Protein AF-A0A151UIX6-F1 (afdb_monomer_lite)

Secondary structure (DSSP, 8-state):
------HHHHHHHHHHHHHTTS-HHHHHHHHHHHHHHHHHTT----PPP--------------------

Structure (mmCIF, N/CA/C/O backbone):
data_AF-A0A151UIX6-F1
#
_entry.id   AF-A0A151UIX6-F1
#
loop_
_atom_site.group_PDB
_atom_site.id
_atom_site.type_symbol
_atom_site.label_atom_id
_atom_site.label_alt_id
_atom_site.label_comp_id
_atom_site.label_asym_id
_atom_site.label_entity_id
_atom_site.label_seq_id
_atom_site.pdbx_PDB_ins_code
_atom_site.Cartn_x
_atom_site.Cartn_y
_atom_site.Cartn_z
_atom_site.occupancy
_atom_site.B_iso_or_equiv
_atom_site.auth_seq_id
_atom_site.auth_comp_id
_atom_site.auth_asym_id
_atom_site.auth_atom_id
_atom_site.pdbx_PDB_model_num
ATOM 1 N N . MET A 1 1 ? 14.159 4.758 4.898 1.00 54.69 1 MET A N 1
ATOM 2 C CA . MET A 1 1 ? 13.684 3.769 5.890 1.00 54.69 1 MET A CA 1
ATOM 3 C C . MET A 1 1 ? 13.525 2.429 5.187 1.00 54.69 1 MET A C 1
ATOM 5 O O . MET A 1 1 ? 12.827 2.385 4.183 1.00 54.69 1 MET A O 1
ATOM 9 N N . GLY A 1 2 ? 14.239 1.384 5.615 1.00 66.19 2 GLY A N 1
ATOM 10 C CA . GLY A 1 2 ? 14.223 0.076 4.949 1.00 66.19 2 GLY A CA 1
ATOM 11 C C . GLY A 1 2 ? 13.285 -0.899 5.655 1.00 66.19 2 GLY A C 1
ATOM 12 O O . GLY A 1 2 ? 13.517 -1.230 6.812 1.00 66.19 2 GLY A O 1
ATOM 13 N N . VAL A 1 3 ? 12.246 -1.368 4.964 1.00 79.38 3 VAL A N 1
ATOM 14 C CA . VAL A 1 3 ? 11.367 -2.441 5.452 1.00 79.38 3 VAL A CA 1
ATOM 15 C C . VAL A 1 3 ? 11.955 -3.780 5.003 1.00 79.38 3 VAL A C 1
ATOM 17 O O . VAL A 1 3 ? 12.129 -4.013 3.804 1.00 79.38 3 VAL A O 1
ATOM 20 N N . LYS A 1 4 ? 12.279 -4.669 5.953 1.00 81.31 4 LYS A N 1
ATOM 21 C CA . LYS A 1 4 ? 12.726 -6.035 5.645 1.00 81.31 4 LYS A CA 1
ATOM 22 C C . LYS A 1 4 ? 11.523 -6.868 5.215 1.00 81.31 4 LYS A C 1
ATOM 24 O O . LYS A 1 4 ? 10.791 -7.402 6.035 1.00 81.31 4 LYS A O 1
ATOM 29 N N . LEU A 1 5 ? 11.322 -6.952 3.909 1.00 83.81 5 LEU A N 1
ATOM 30 C CA . LEU A 1 5 ? 10.405 -7.915 3.310 1.00 83.81 5 LEU A CA 1
ATOM 31 C C . LEU A 1 5 ? 11.140 -9.243 3.114 1.00 83.81 5 LEU A C 1
ATOM 33 O O . LEU A 1 5 ? 12.331 -9.237 2.795 1.00 83.81 5 LEU A O 1
ATOM 37 N N . ASP A 1 6 ? 10.445 -10.363 3.276 1.00 88.00 6 ASP A N 1
ATOM 38 C CA . ASP A 1 6 ? 10.968 -11.675 2.893 1.00 88.00 6 ASP A CA 1
ATOM 39 C C . ASP A 1 6 ? 10.861 -11.883 1.366 1.00 88.00 6 ASP A C 1
ATOM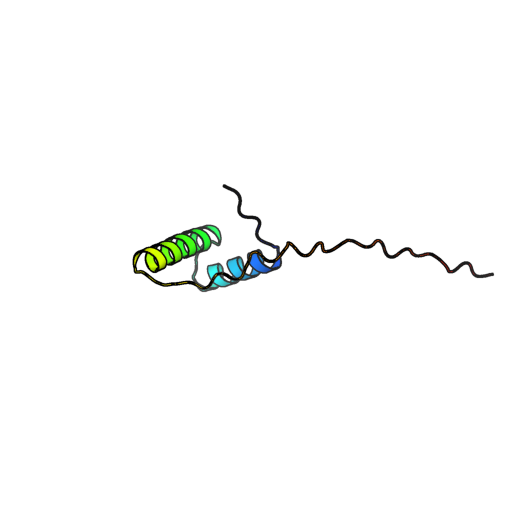 41 O O . ASP A 1 6 ? 10.179 -11.121 0.670 1.00 88.00 6 ASP A O 1
ATOM 45 N N . TYR A 1 7 ? 11.548 -12.885 0.809 1.00 89.88 7 TYR A N 1
ATOM 46 C CA . TYR A 1 7 ? 11.482 -13.199 -0.622 1.00 89.88 7 TYR A CA 1
ATOM 47 C C . TYR A 1 7 ? 10.054 -13.549 -1.058 1.00 89.88 7 TYR A C 1
ATOM 49 O O . TYR A 1 7 ? 9.559 -12.985 -2.035 1.00 89.88 7 TYR A O 1
ATOM 57 N N . ALA A 1 8 ? 9.355 -14.389 -0.288 1.00 90.94 8 ALA A N 1
ATOM 58 C CA . ALA A 1 8 ? 7.985 -14.788 -0.608 1.00 90.94 8 ALA A CA 1
ATOM 59 C C . ALA A 1 8 ? 7.030 -13.582 -0.661 1.00 90.94 8 ALA A C 1
ATOM 61 O O . ALA A 1 8 ? 6.191 -13.470 -1.556 1.00 90.94 8 ALA A O 1
ATOM 62 N N . VAL A 1 9 ? 7.189 -12.633 0.268 1.00 91.56 9 VAL A N 1
ATOM 63 C CA . VAL A 1 9 ? 6.377 -11.409 0.302 1.00 91.56 9 VAL A CA 1
ATOM 64 C C . VAL A 1 9 ? 6.710 -10.503 -0.883 1.00 91.56 9 VAL A C 1
ATOM 66 O O . VAL A 1 9 ? 5.801 -9.975 -1.523 1.00 91.56 9 VAL A O 1
ATOM 69 N N . ARG A 1 10 ? 7.996 -10.360 -1.232 1.00 92.88 10 ARG A N 1
ATOM 70 C CA . ARG A 1 10 ? 8.415 -9.606 -2.424 1.00 92.88 10 ARG A CA 1
ATOM 71 C C . ARG A 1 10 ? 7.785 -10.149 -3.702 1.00 92.88 10 ARG A C 1
ATOM 73 O O . ARG A 1 10 ? 7.301 -9.350 -4.500 1.00 92.88 10 ARG A O 1
ATOM 80 N N . GLU A 1 11 ? 7.764 -11.464 -3.897 1.00 95.44 11 GLU A N 1
ATOM 8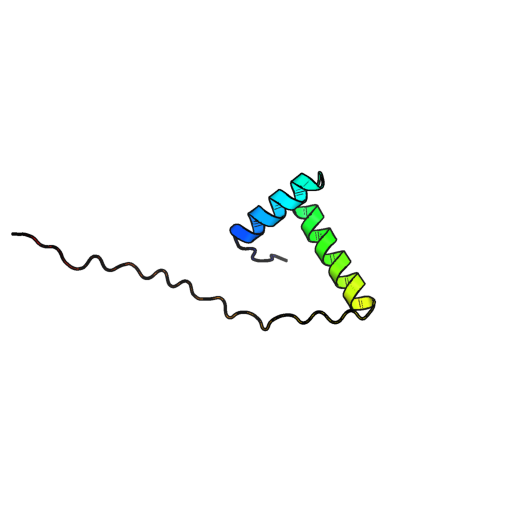1 C CA . GLU A 1 11 ? 7.160 -12.057 -5.095 1.00 95.44 11 GLU A CA 1
ATOM 82 C C . GLU A 1 11 ? 5.645 -11.834 -5.147 1.00 95.44 11 GLU A C 1
ATOM 84 O O . GLU A 1 11 ? 5.127 -11.438 -6.192 1.00 95.44 11 GLU A O 1
ATOM 89 N N . ARG A 1 12 ? 4.939 -11.951 -4.014 1.00 95.25 12 ARG A N 1
ATOM 90 C CA . ARG A 1 12 ? 3.503 -11.616 -3.945 1.00 95.25 12 ARG A CA 1
ATOM 91 C C . ARG A 1 12 ? 3.237 -10.154 -4.314 1.00 95.25 12 ARG A C 1
ATOM 93 O O . ARG A 1 12 ? 2.339 -9.883 -5.107 1.00 95.25 12 ARG A O 1
ATOM 100 N N . ILE A 1 13 ? 4.044 -9.218 -3.804 1.00 95.25 13 ILE A N 1
ATOM 101 C CA . ILE A 1 13 ? 3.929 -7.788 -4.146 1.00 95.25 13 ILE A CA 1
ATOM 102 C C . ILE A 1 13 ? 4.182 -7.570 -5.641 1.00 95.25 13 ILE A C 1
ATOM 104 O O . ILE A 1 13 ? 3.434 -6.840 -6.288 1.00 95.25 13 ILE A O 1
ATOM 108 N N . LYS A 1 14 ? 5.216 -8.200 -6.214 1.00 95.69 14 LYS A N 1
ATOM 109 C CA . LYS A 1 14 ? 5.513 -8.085 -7.650 1.00 95.69 14 LYS A CA 1
ATOM 110 C C . LYS A 1 14 ? 4.358 -8.584 -8.510 1.00 95.69 14 LYS A C 1
ATOM 112 O O . LYS A 1 14 ? 3.998 -7.914 -9.473 1.00 95.69 14 LYS A O 1
ATOM 117 N N . GLN A 1 15 ? 3.785 -9.736 -8.172 1.00 97.25 15 GLN A N 1
ATOM 118 C CA . GLN A 1 15 ? 2.657 -10.309 -8.905 1.00 97.25 15 GLN A CA 1
ATOM 119 C C . GLN A 1 15 ? 1.426 -9.401 -8.840 1.00 97.25 15 GLN A C 1
ATOM 121 O O . GLN A 1 15 ? 0.866 -9.074 -9.884 1.00 97.25 15 GLN A O 1
ATOM 126 N N . ALA A 1 16 ? 1.060 -8.926 -7.647 1.00 96.81 16 ALA A N 1
ATOM 127 C CA . ALA A 1 16 ? -0.064 -8.008 -7.470 1.00 96.81 16 ALA A CA 1
ATOM 128 C C . ALA A 1 16 ? 0.145 -6.688 -8.231 1.00 96.81 16 ALA A C 1
ATOM 130 O O . ALA A 1 16 ? -0.755 -6.208 -8.911 1.00 96.81 16 ALA A O 1
ATOM 131 N N . ALA A 1 17 ? 1.354 -6.123 -8.186 1.00 97.12 17 ALA A N 1
ATOM 132 C CA . ALA A 1 17 ? 1.667 -4.897 -8.912 1.00 97.12 17 ALA A CA 1
ATOM 133 C C . ALA A 1 17 ? 1.548 -5.085 -10.436 1.00 97.12 17 ALA A C 1
ATOM 135 O O . ALA A 1 17 ? 0.992 -4.222 -11.109 1.00 97.12 17 ALA A O 1
ATOM 136 N N . ARG A 1 18 ? 1.992 -6.236 -10.971 1.00 96.94 18 ARG A N 1
ATOM 137 C CA . ARG A 1 18 ? 1.829 -6.584 -12.394 1.00 96.94 18 ARG A CA 1
ATOM 138 C C . ARG A 1 18 ? 0.364 -6.711 -12.803 1.00 96.94 18 ARG A C 1
ATOM 140 O O . ARG A 1 18 ? 0.022 -6.255 -13.880 1.00 96.94 18 ARG A O 1
ATOM 147 N N . GLN A 1 19 ? -0.488 -7.295 -11.960 1.00 97.25 19 GLN A N 1
ATOM 148 C CA . GLN A 1 19 ? -1.929 -7.405 -12.234 1.00 97.25 19 GLN A CA 1
ATOM 149 C C . GLN A 1 19 ? -2.632 -6.044 -12.293 1.00 97.25 19 GLN A C 1
ATOM 151 O O . GLN A 1 19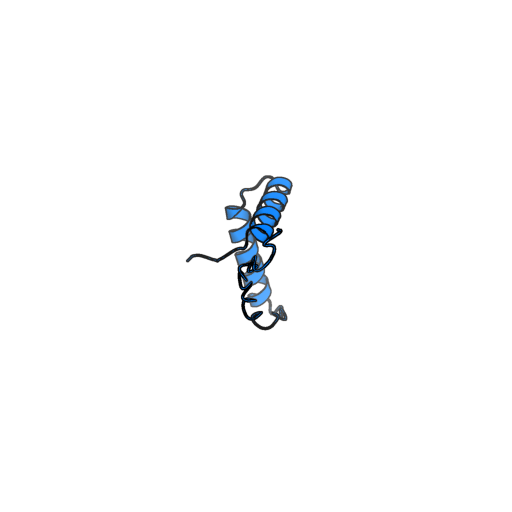 ? -3.661 -5.912 -12.942 1.00 97.25 19 GLN A O 1
ATOM 156 N N . LEU A 1 20 ? -2.078 -5.045 -11.607 1.00 96.12 20 LEU A N 1
ATOM 157 C CA . LEU A 1 20 ? -2.597 -3.680 -11.573 1.00 96.12 20 LEU A CA 1
ATOM 158 C C . LEU A 1 20 ? -1.911 -2.756 -12.592 1.00 96.12 20 LEU A C 1
ATOM 160 O O . LEU A 1 20 ? -2.166 -1.554 -12.573 1.00 96.12 20 LEU A O 1
ATOM 164 N N . ASP A 1 21 ? -1.007 -3.278 -13.429 1.00 96.75 21 ASP A N 1
ATOM 165 C CA . ASP A 1 21 ? -0.159 -2.495 -14.339 1.00 96.75 21 ASP A CA 1
ATOM 166 C C . ASP A 1 21 ? 0.602 -1.364 -13.624 1.00 96.75 21 ASP A C 1
ATOM 168 O O . ASP A 1 21 ? 0.669 -0.213 -14.073 1.00 96.75 21 ASP A O 1
ATOM 172 N N . ARG A 1 22 ? 1.160 -1.667 -12.449 1.00 97.12 22 ARG A N 1
ATOM 173 C CA . ARG A 1 22 ? 1.929 -0.724 -11.626 1.00 97.12 22 ARG A CA 1
ATOM 174 C C . ARG A 1 22 ? 3.240 -1.334 -11.149 1.00 97.12 22 ARG A C 1
ATOM 176 O O . ARG A 1 22 ? 3.498 -2.530 -11.258 1.00 97.12 22 ARG A O 1
ATOM 183 N N . THR A 1 23 ? 4.112 -0.482 -10.614 1.00 97.12 23 THR A N 1
ATOM 184 C CA . THR A 1 23 ? 5.395 -0.926 -10.062 1.00 97.12 23 THR A CA 1
ATOM 185 C C . THR A 1 23 ? 5.233 -1.415 -8.616 1.00 97.12 23 THR A C 1
ATOM 187 O O . THR A 1 23 ? 4.399 -0.881 -7.878 1.00 97.12 23 THR A O 1
ATOM 190 N N . PRO A 1 24 ? 6.057 -2.380 -8.155 1.00 94.88 24 PRO A N 1
ATOM 191 C CA . PRO A 1 24 ? 6.038 -2.841 -6.762 1.00 94.88 24 PRO A CA 1
ATOM 192 C C . PRO A 1 24 ? 6.191 -1.699 -5.749 1.00 94.88 24 PRO A C 1
ATOM 194 O O . PRO A 1 24 ? 5.526 -1.684 -4.719 1.00 94.88 24 PRO A O 1
ATOM 197 N N . HIS A 1 25 ? 7.032 -0.708 -6.063 1.00 92.19 25 HIS A N 1
ATOM 198 C CA . HIS A 1 25 ? 7.243 0.462 -5.208 1.00 92.19 25 HIS A CA 1
ATOM 199 C C . HIS A 1 25 ? 5.998 1.346 -5.098 1.00 92.19 25 HIS A C 1
ATOM 201 O O . HIS A 1 25 ? 5.678 1.806 -4.005 1.00 92.19 25 HIS A O 1
ATOM 207 N N . TRP A 1 26 ? 5.273 1.565 -6.203 1.00 95.19 26 TRP A N 1
ATOM 208 C CA . TRP A 1 26 ? 3.998 2.289 -6.179 1.00 95.19 26 TRP A CA 1
ATOM 209 C C . TRP A 1 26 ? 2.973 1.567 -5.300 1.00 95.19 26 TRP A C 1
ATOM 211 O O . TRP A 1 26 ? 2.351 2.201 -4.453 1.00 95.19 26 TRP A O 1
ATOM 221 N N . LEU A 1 27 ? 2.861 0.241 -5.436 1.00 95.56 27 LEU A N 1
ATOM 222 C CA . LEU A 1 27 ? 1.915 -0.556 -4.654 1.00 95.56 27 LEU A CA 1
ATOM 223 C C . LEU A 1 27 ? 2.217 -0.492 -3.152 1.00 95.56 27 LEU A C 1
ATOM 225 O O . LEU A 1 27 ? 1.301 -0.326 -2.352 1.00 95.56 27 LEU A O 1
ATOM 229 N N . ILE A 1 28 ? 3.497 -0.560 -2.769 1.00 93.62 28 ILE A N 1
ATOM 230 C CA . ILE A 1 28 ? 3.918 -0.413 -1.368 1.00 93.62 28 ILE A CA 1
ATOM 231 C C . ILE A 1 28 ? 3.511 0.961 -0.827 1.00 93.62 28 ILE A C 1
ATOM 233 O O . ILE A 1 28 ? 2.943 1.042 0.258 1.00 93.62 28 ILE A O 1
ATOM 237 N N . LYS A 1 29 ? 3.756 2.041 -1.581 1.00 94.38 29 LYS A N 1
ATOM 238 C CA . LYS A 1 29 ? 3.331 3.388 -1.169 1.00 94.38 29 LYS A CA 1
ATOM 239 C C . LYS A 1 29 ? 1.815 3.484 -1.015 1.00 94.38 29 LYS A C 1
ATOM 241 O O . LYS A 1 29 ? 1.345 4.016 -0.016 1.00 94.38 29 LYS A O 1
ATOM 246 N N . GLN A 1 30 ? 1.065 2.948 -1.975 1.00 95.31 30 GLN A N 1
ATOM 247 C CA . GLN A 1 30 ? -0.393 3.002 -1.958 1.00 95.31 30 GLN A CA 1
ATOM 248 C C . GLN A 1 30 ? -0.980 2.224 -0.778 1.00 95.31 30 GLN A C 1
ATOM 250 O O . GLN A 1 30 ? -1.897 2.710 -0.124 1.00 95.31 30 GLN A O 1
ATOM 255 N N . ALA A 1 31 ? -0.419 1.052 -0.466 1.00 92.75 31 ALA A N 1
ATOM 256 C CA . ALA A 1 31 ? -0.828 0.258 0.686 1.00 92.75 31 ALA A CA 1
ATOM 257 C C . ALA A 1 31 ? -0.594 1.003 2.010 1.00 92.75 31 ALA A C 1
ATOM 259 O O . ALA A 1 31 ? -1.442 0.939 2.894 1.00 92.75 31 ALA A O 1
ATOM 260 N N . ILE A 1 32 ? 0.517 1.744 2.131 1.00 92.56 32 ILE A N 1
ATOM 261 C CA . ILE A 1 32 ? 0.800 2.572 3.314 1.00 92.56 32 ILE A CA 1
ATOM 262 C C . ILE A 1 32 ? -0.241 3.685 3.451 1.00 92.56 32 ILE A C 1
ATOM 264 O O . ILE A 1 32 ? -0.824 3.823 4.521 1.00 92.56 32 ILE A O 1
ATOM 268 N N . PHE A 1 33 ? -0.503 4.452 2.388 1.00 94.25 33 PHE A N 1
ATOM 269 C CA . PHE A 1 33 ? -1.485 5.539 2.451 1.00 94.25 33 PHE A CA 1
ATOM 270 C C . PHE A 1 33 ? -2.887 5.032 2.770 1.00 94.25 33 PHE A C 1
ATOM 272 O O . PHE A 1 33 ? -3.541 5.584 3.642 1.00 94.25 33 PHE A O 1
ATOM 279 N N . HIS A 1 34 ? -3.314 3.947 2.126 1.00 92.62 34 HIS A N 1
ATOM 280 C CA . HIS A 1 34 ? -4.617 3.345 2.391 1.00 92.62 34 HIS A CA 1
ATOM 281 C C . HIS A 1 34 ? -4.737 2.834 3.833 1.00 92.62 34 HIS A C 1
ATOM 283 O O . HIS A 1 34 ? -5.789 2.949 4.453 1.00 92.62 34 HIS A O 1
ATOM 289 N N . TYR A 1 35 ? -3.664 2.258 4.381 1.00 91.25 35 TYR A N 1
ATOM 290 C CA . TYR A 1 35 ? -3.660 1.798 5.766 1.00 91.25 35 TYR A CA 1
ATOM 291 C C . TYR A 1 35 ? -3.742 2.965 6.758 1.00 91.25 35 TYR A C 1
ATOM 293 O O . TYR A 1 35 ? -4.505 2.885 7.715 1.00 91.25 35 TYR A O 1
ATOM 301 N N . LEU A 1 36 ? -2.997 4.051 6.522 1.00 93.00 36 LEU A N 1
ATOM 302 C CA . LEU A 1 36 ? -3.058 5.254 7.358 1.00 93.00 36 LEU A CA 1
ATOM 303 C C . LEU A 1 36 ? -4.434 5.920 7.294 1.00 93.00 36 LEU A C 1
ATOM 305 O O . LEU A 1 36 ? -5.003 6.203 8.339 1.00 93.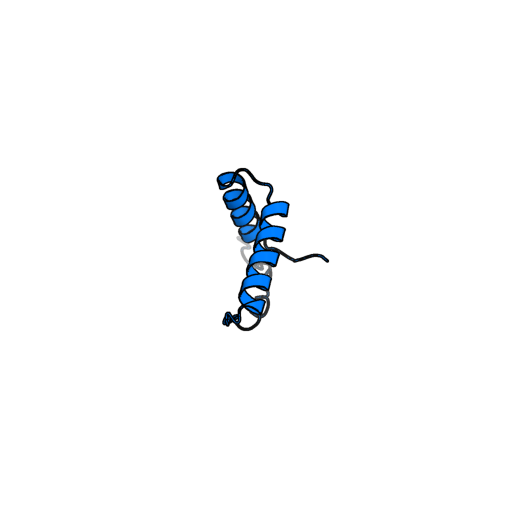00 36 LEU A O 1
ATOM 309 N N . ASP A 1 37 ? -4.991 6.084 6.096 1.00 93.12 37 ASP A N 1
ATOM 310 C CA . ASP A 1 37 ? -6.326 6.656 5.896 1.00 93.12 37 ASP A CA 1
ATOM 311 C C . ASP A 1 37 ? -7.400 5.844 6.643 1.00 93.12 37 ASP A C 1
ATOM 313 O O . ASP A 1 37 ? -8.218 6.394 7.378 1.00 93.12 37 ASP A O 1
ATOM 317 N N . ALA A 1 38 ? -7.334 4.509 6.575 1.00 89.44 38 ALA A N 1
ATOM 318 C CA . ALA A 1 38 ? -8.231 3.647 7.341 1.00 89.44 38 ALA A CA 1
ATOM 319 C C . ALA A 1 38 ? -8.072 3.824 8.865 1.00 89.44 38 ALA A C 1
ATOM 321 O O . ALA A 1 38 ? -9.071 3.849 9.586 1.00 89.44 38 ALA A O 1
ATOM 322 N N . LEU A 1 39 ? -6.839 3.960 9.370 1.00 90.31 39 LEU A N 1
ATOM 323 C CA . LEU A 1 39 ? -6.592 4.225 10.793 1.00 90.31 39 LEU A CA 1
ATOM 324 C C . LEU A 1 39 ? -7.131 5.595 11.224 1.00 90.31 39 LEU A C 1
ATOM 326 O O . LEU A 1 39 ? -7.731 5.702 12.292 1.00 90.31 39 LEU A O 1
ATOM 330 N N . GLU A 1 40 ? -6.947 6.625 10.399 1.00 90.69 40 GLU A N 1
ATOM 331 C CA . GLU A 1 40 ? -7.449 7.982 10.647 1.00 90.69 40 GLU A CA 1
ATOM 332 C C . GLU A 1 40 ? -8.984 8.028 10.670 1.00 90.69 40 GLU A C 1
ATOM 334 O O . GLU A 1 40 ? -9.574 8.778 11.446 1.00 90.69 40 GLU A O 1
ATOM 339 N N . GLN A 1 41 ? -9.640 7.156 9.901 1.00 90.94 41 GLN A N 1
ATOM 340 C CA . GLN A 1 41 ? -11.094 6.962 9.911 1.00 90.94 41 GLN A CA 1
ATOM 341 C C . GLN A 1 41 ? -11.599 6.116 11.098 1.00 90.94 41 GLN A C 1
ATOM 343 O O . GLN A 1 41 ? -12.803 5.888 11.229 1.00 90.94 41 GLN A O 1
ATOM 348 N N . GLY A 1 42 ? -10.708 5.655 11.982 1.00 86.75 42 GLY A N 1
ATOM 349 C CA . GLY A 1 42 ? -11.056 4.886 13.178 1.00 86.75 42 GLY A CA 1
ATOM 350 C C . GLY A 1 42 ? -11.147 3.373 12.964 1.00 86.75 42 GLY A C 1
ATOM 351 O O . GLY A 1 42 ? -11.665 2.665 13.832 1.00 86.75 42 GLY A O 1
ATOM 352 N N . ALA A 1 43 ? -10.642 2.839 11.845 1.00 84.50 43 ALA A N 1
ATOM 353 C CA . ALA A 1 43 ? -10.554 1.394 11.668 1.00 84.50 43 ALA A CA 1
ATOM 354 C C . ALA A 1 43 ? -9.586 0.799 12.701 1.00 84.50 43 ALA A C 1
ATOM 356 O O . ALA A 1 43 ? -8.421 1.180 12.789 1.00 84.50 43 ALA A O 1
ATOM 357 N N . THR A 1 44 ? -10.054 -0.179 13.477 1.00 76.62 44 THR A N 1
ATOM 358 C CA . THR A 1 44 ? -9.189 -0.915 14.405 1.00 76.62 44 THR A CA 1
ATOM 359 C C . THR A 1 44 ? -8.654 -2.153 13.697 1.00 76.62 44 THR A C 1
ATOM 361 O O . THR A 1 44 ? -9.358 -3.152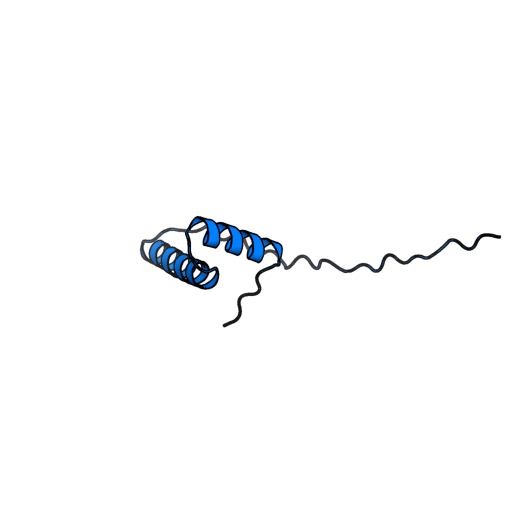 13.558 1.00 76.62 44 THR A O 1
ATOM 364 N N . PHE A 1 45 ? -7.404 -2.102 13.239 1.00 75.25 45 PHE A N 1
ATOM 365 C CA . PHE A 1 45 ? -6.713 -3.297 12.766 1.00 75.25 45 PHE A CA 1
ATOM 366 C C . PHE A 1 45 ? -6.136 -4.054 13.964 1.00 75.25 45 PHE A C 1
ATOM 368 O O . PHE A 1 45 ? -5.252 -3.552 14.658 1.00 75.25 45 PHE A O 1
ATOM 375 N N . ALA A 1 46 ? -6.616 -5.276 14.205 1.00 73.12 46 ALA A N 1
ATOM 376 C CA . ALA A 1 46 ? -5.973 -6.191 15.140 1.00 73.12 46 ALA A CA 1
ATOM 377 C C . ALA A 1 46 ? -4.640 -6.647 14.528 1.00 73.12 46 ALA A C 1
ATOM 379 O O . ALA A 1 46 ? -4.586 -7.609 13.761 1.00 73.12 46 ALA A O 1
ATOM 380 N N . LEU A 1 47 ? -3.566 -5.911 14.812 1.00 70.00 47 LEU A N 1
ATOM 381 C CA . LEU A 1 47 ? -2.226 -6.342 14.445 1.00 70.00 47 LEU A CA 1
ATOM 382 C C . LEU A 1 47 ? -1.881 -7.574 15.290 1.00 70.00 47 LEU A C 1
ATOM 384 O O . LEU A 1 47 ? -1.972 -7.502 16.520 1.00 70.00 47 LEU A O 1
ATOM 388 N N . PRO A 1 48 ? -1.498 -8.705 14.672 1.00 68.31 48 PRO A N 1
ATOM 389 C CA . PRO A 1 48 ? -0.964 -9.813 15.441 1.00 68.31 48 PRO A CA 1
ATOM 390 C C . PRO A 1 48 ? 0.275 -9.321 16.205 1.00 68.31 48 PRO A C 1
ATOM 392 O O . PRO A 1 48 ? 1.005 -8.463 15.690 1.00 68.31 48 PRO A O 1
ATOM 395 N N . PRO A 1 49 ? 0.524 -9.834 17.426 1.00 70.12 49 PRO A N 1
ATOM 396 C CA . PRO A 1 49 ? 1.745 -9.514 18.152 1.00 70.12 49 PRO A CA 1
ATOM 397 C C . PRO A 1 49 ? 2.944 -9.776 17.235 1.00 70.12 49 PRO A C 1
ATOM 399 O O . PRO A 1 49 ? 2.867 -10.693 16.407 1.00 70.12 49 PRO A O 1
ATOM 402 N N . PRO A 1 50 ? 4.022 -8.973 17.330 1.00 61.34 50 PRO A N 1
ATOM 403 C CA . PRO A 1 50 ? 5.190 -9.152 16.484 1.00 61.34 50 PRO A CA 1
ATOM 404 C C . PRO A 1 50 ? 5.626 -10.605 16.611 1.00 61.34 50 PRO A C 1
ATOM 406 O O . PRO A 1 50 ? 6.041 -11.038 17.686 1.00 61.34 50 PRO A O 1
ATOM 409 N N . ALA A 1 51 ? 5.442 -11.373 15.535 1.00 59.94 51 ALA A N 1
ATOM 410 C CA . ALA A 1 51 ? 5.900 -12.743 15.491 1.00 59.94 51 ALA A CA 1
ATOM 411 C C . ALA A 1 51 ? 7.399 -12.663 15.755 1.00 59.94 51 ALA A C 1
ATOM 413 O O . ALA A 1 51 ? 8.124 -12.059 14.957 1.00 59.94 51 ALA A O 1
ATOM 414 N N . ALA A 1 52 ? 7.829 -13.177 16.914 1.00 53.53 52 ALA A N 1
ATOM 415 C CA . ALA A 1 52 ? 9.233 -13.382 17.216 1.00 53.53 52 ALA A CA 1
ATOM 416 C C . ALA A 1 52 ? 9.821 -14.001 15.958 1.00 53.53 52 ALA A C 1
ATOM 418 O O . ALA A 1 52 ? 9.308 -15.022 15.496 1.00 53.53 52 ALA A O 1
ATOM 419 N N . GLN A 1 53 ? 10.747 -13.275 15.329 1.00 50.84 53 GLN A N 1
ATOM 420 C CA . GLN A 1 53 ? 11.360 -13.657 14.069 1.00 50.84 53 GLN A CA 1
ATOM 421 C C . GLN A 1 53 ? 11.825 -15.084 14.283 1.00 50.84 53 GLN A C 1
ATOM 423 O O . GLN A 1 53 ? 12.750 -15.285 15.060 1.00 50.84 53 GLN A O 1
ATOM 428 N N . ALA A 1 54 ? 11.088 -16.050 13.728 1.00 52.00 54 ALA A N 1
ATOM 429 C CA . ALA A 1 54 ? 11.390 -17.446 13.939 1.00 52.00 54 ALA A CA 1
ATOM 430 C C . ALA A 1 54 ? 12.791 -17.595 13.383 1.00 52.00 54 ALA A C 1
ATOM 432 O O . ALA A 1 54 ? 13.013 -17.433 12.180 1.00 52.00 54 ALA A O 1
ATOM 433 N N . GLU A 1 55 ? 13.729 -17.744 14.308 1.00 49.53 55 GLU A N 1
ATOM 434 C CA . GLU A 1 55 ? 15.112 -18.039 14.055 1.00 49.53 55 GLU A CA 1
ATOM 435 C C . GLU A 1 55 ? 15.049 -19.351 13.290 1.00 49.53 55 GLU A C 1
ATOM 437 O O . GLU A 1 55 ? 14.897 -20.428 13.860 1.00 49.53 55 GLU A O 1
ATOM 442 N N . MET A 1 56 ? 15.022 -19.255 11.960 1.00 56.94 56 MET A N 1
ATOM 443 C CA . MET A 1 56 ? 15.289 -20.380 11.086 1.00 56.94 56 MET A CA 1
ATOM 444 C C . MET A 1 56 ? 16.788 -20.601 11.218 1.00 56.94 56 MET A C 1
ATOM 446 O O . MET A 1 56 ? 17.578 -20.205 10.361 1.00 56.94 56 MET A O 1
ATOM 450 N N . ASP A 1 57 ? 17.133 -21.127 12.395 1.00 48.72 57 ASP A N 1
ATOM 451 C CA . ASP A 1 57 ? 18.376 -21.763 12.750 1.00 48.72 57 ASP A CA 1
ATOM 452 C C . ASP A 1 57 ? 18.726 -22.653 11.568 1.00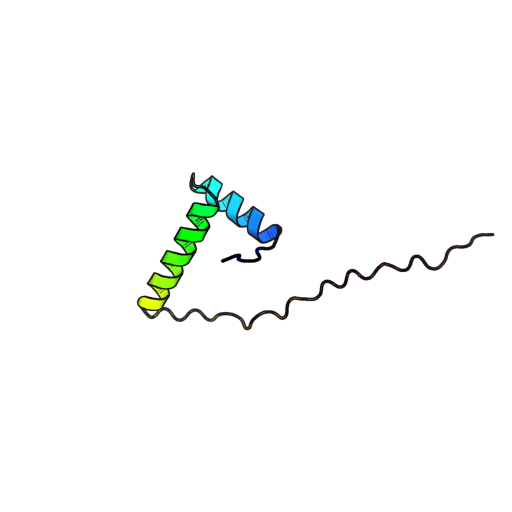 48.72 57 ASP A C 1
ATOM 454 O O . ASP A 1 57 ? 18.060 -23.641 11.248 1.00 48.72 57 ASP A O 1
ATOM 458 N N . ASN A 1 58 ? 19.723 -22.187 10.830 1.00 56.88 58 ASN A N 1
ATOM 459 C CA . ASN A 1 58 ? 20.457 -22.972 9.874 1.00 56.88 58 ASN A CA 1
ATOM 460 C C . ASN A 1 58 ? 21.189 -24.028 10.694 1.00 56.88 58 ASN A C 1
ATOM 462 O O . ASN A 1 58 ? 22.376 -23.869 10.965 1.00 56.88 58 ASN A O 1
ATOM 466 N N . THR A 1 59 ? 20.473 -25.061 11.138 1.00 59.50 59 THR A N 1
ATOM 467 C CA . THR A 1 59 ? 21.103 -26.231 11.719 1.00 59.50 59 THR A CA 1
ATOM 468 C C . THR A 1 59 ? 21.953 -26.812 10.594 1.00 59.50 59 THR A C 1
ATOM 470 O O . THR A 1 59 ? 21.391 -27.314 9.609 1.00 59.50 59 THR A O 1
ATOM 473 N N . PRO A 1 60 ? 23.295 -26.749 10.668 1.00 53.81 60 PRO A N 1
ATOM 474 C CA . PRO A 1 60 ? 24.094 -27.555 9.777 1.00 53.81 60 PRO A CA 1
ATOM 475 C C . PRO A 1 60 ? 23.706 -28.978 10.158 1.00 53.81 60 PRO A C 1
ATOM 477 O O . PRO A 1 60 ? 23.909 -29.391 11.300 1.00 53.81 60 PRO A O 1
ATOM 480 N N . ARG A 1 61 ? 23.062 -29.709 9.245 1.00 53.75 61 ARG A N 1
ATOM 481 C CA . ARG A 1 61 ? 22.950 -31.157 9.382 1.00 53.75 61 ARG A CA 1
ATOM 482 C C . ARG A 1 61 ? 24.384 -31.656 9.455 1.00 53.75 61 ARG A C 1
ATOM 484 O O . ARG A 1 61 ? 25.061 -31.741 8.434 1.00 53.75 61 ARG A O 1
ATOM 491 N N . ASP A 1 62 ? 24.834 -31.889 10.679 1.00 56.75 62 ASP A N 1
ATOM 492 C CA . ASP A 1 62 ? 25.993 -32.686 11.007 1.00 56.75 62 ASP A CA 1
ATOM 493 C C . ASP A 1 62 ? 25.843 -33.990 10.221 1.00 56.75 62 ASP A C 1
ATOM 495 O O . ASP A 1 62 ? 25.023 -34.848 10.544 1.00 56.75 62 ASP A O 1
ATOM 499 N N . VAL A 1 63 ? 26.562 -34.093 9.102 1.00 58.22 63 VAL A N 1
ATOM 500 C CA . VAL A 1 63 ? 26.784 -35.368 8.418 1.00 58.22 63 VAL A CA 1
ATOM 501 C C . VAL A 1 63 ? 27.918 -36.047 9.180 1.00 58.22 63 VAL A C 1
ATOM 503 O O . VAL A 1 63 ? 29.016 -36.254 8.669 1.00 58.22 63 VAL A O 1
ATOM 506 N N . GLY A 1 64 ? 27.652 -36.329 10.453 1.00 61.84 64 GLY A N 1
ATOM 507 C CA . GLY A 1 64 ? 28.337 -37.354 11.204 1.00 61.84 64 GLY A CA 1
ATOM 508 C C . GLY A 1 64 ? 27.843 -38.708 10.709 1.00 61.84 64 GLY A C 1
ATOM 509 O O . GLY A 1 64 ? 26.646 -38.936 10.548 1.00 61.84 64 GLY A O 1
ATOM 510 N N . GLU A 1 65 ? 28.790 -39.611 10.484 1.00 60.25 65 GLU A N 1
ATOM 511 C CA . GLU A 1 65 ? 28.567 -41.034 10.251 1.00 60.25 65 GLU A CA 1
ATOM 512 C C . GLU A 1 65 ? 28.019 -41.442 8.872 1.00 60.25 65 GLU A C 1
ATOM 514 O O . GLU A 1 65 ? 26.819 -41.573 8.649 1.00 60.25 65 GLU A O 1
ATOM 519 N N . ARG A 1 66 ? 28.939 -41.802 7.968 1.00 52.06 66 ARG A N 1
ATOM 520 C CA . ARG A 1 66 ? 29.074 -43.197 7.503 1.00 52.06 66 ARG A CA 1
ATOM 521 C C . ARG A 1 66 ? 30.486 -43.434 6.977 1.00 52.06 66 ARG A C 1
ATOM 523 O O . ARG A 1 66 ? 30.732 -43.423 5.773 1.00 52.06 66 ARG A O 1
ATOM 530 N N . ARG A 1 67 ? 31.413 -43.714 7.898 1.00 57.56 67 ARG A N 1
ATOM 531 C CA . ARG A 1 67 ? 32.525 -44.604 7.555 1.00 57.56 67 ARG A CA 1
ATOM 532 C C . ARG A 1 67 ? 31.931 -45.966 7.198 1.00 57.56 67 ARG A C 1
ATOM 534 O O . ARG A 1 67 ? 31.103 -46.494 7.936 1.00 57.56 67 ARG A O 1
ATOM 541 N N . GLN A 1 68 ? 32.334 -46.496 6.057 1.00 46.69 68 GLN A N 1
ATOM 542 C CA . GLN A 1 68 ? 32.099 -47.874 5.643 1.00 46.69 68 GLN A CA 1
ATOM 543 C C . GLN A 1 68 ? 33.400 -48.419 5.024 1.00 46.69 68 GLN A C 1
ATOM 545 O O . GLN A 1 68 ? 34.268 -47.611 4.688 1.00 46.69 68 GLN A O 1
ATOM 550 N N . PRO A 1 69 ? 33.546 -49.753 4.992 1.00 66.69 69 PRO A N 1
ATOM 551 C CA . PRO A 1 69 ? 34.578 -50.518 5.705 1.00 66.69 69 PRO A CA 1
ATOM 552 C C . PRO A 1 69 ? 35.949 -50.583 5.029 1.00 66.69 69 PRO A C 1
ATOM 554 O O . PRO A 1 69 ? 36.025 -50.398 3.795 1.00 66.69 69 PRO A O 1
#

Radius of gyration: 20.4 Å; chains: 1; bounding box: 46×58×32 Å

Foldseek 3Di:
DDDDDDPVRQVVLCVVCVVVVHHSVVSVVVVVVVVVVCVVVVDDDPDDDPDPPPPPPPPPPPPPDDDDD

Sequence (69 aa):
MGVKLDYAVRERIKQAARQLDRTPHWLIKQAIFHYLDALEQGATFALPPPAAQAEMDNTPRDVGERRQP

pLDDT: mean 79.22, std 17.28, range [46.69, 97.25]